Protein AF-A0A1A8P5L1-F1 (afdb_monomer_lite)

Foldseek 3Di:
DVVVVVVVVVVVVVVVVVVVCVVVVVVVVCVVVVCVVVVVDDDDDPDDDDPDDDDKDFPDWDWDWDQDPVVRDTAIWIWTQIPVRKIFTANDPVCVVVVHHGPDIDDCVPHDDDPDPD

Sequence (118 aa):
NRREMITGRTRRVMRDFGDLYEQQYAVALFNVVRFEIEGGGGGQSQLLHRKDPLAGRNIFSGNLFQYLEENRKWRNRFVSVPSGYTINLYESKSAHDRGLHSKVSIDCAGYKALTSME

InterPro domains:
  IPR026088 Niban-like [PTHR14392] (2-118)

Organism: NCBI:txid704102

pLDDT: mean 93.93, std 5.63, range [68.0, 98.38]

Radius of gyration: 22.88 Å; chains: 1; bounding box: 56×31×48 Å

Secondary structure (DSSP, 8-state):
-HHHHHHHHHHHHHHHHHHHHHHHHHHHHHHHHHHHHTT--PPPPSSPPP-SPPP---SEEEEEEEEETTTTEEEEEEEEE-TT--EEEES-HHHHHTTPPPSEEE--TT----S---

Structure (mmCIF, 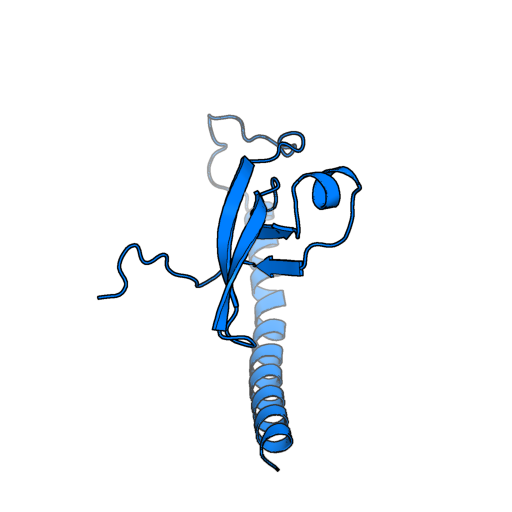N/CA/C/O backbone):
data_AF-A0A1A8P5L1-F1
#
_entry.id   AF-A0A1A8P5L1-F1
#
loop_
_atom_site.group_PDB
_atom_site.id
_atom_site.type_symbol
_atom_site.label_atom_id
_atom_site.label_alt_id
_atom_site.label_comp_id
_atom_site.label_asym_id
_atom_site.label_entity_id
_atom_site.label_seq_id
_atom_site.pdbx_PDB_ins_code
_atom_site.Cartn_x
_atom_site.Cartn_y
_atom_site.Cartn_z
_atom_site.occupancy
_atom_site.B_iso_or_equiv
_atom_site.auth_seq_id
_atom_site.auth_comp_id
_atom_site.auth_asym_id
_atom_site.auth_atom_id
_atom_site.pdbx_PDB_model_num
ATOM 1 N N . ASN A 1 1 ? 24.871 -11.584 20.579 1.00 73.81 1 ASN A N 1
ATOM 2 C CA . ASN A 1 1 ? 23.478 -12.060 20.471 1.00 73.81 1 ASN A CA 1
ATOM 3 C C . ASN A 1 1 ? 22.493 -10.896 20.219 1.00 73.81 1 ASN A C 1
ATOM 5 O O . ASN A 1 1 ? 21.695 -10.540 21.075 1.00 73.81 1 ASN A O 1
ATOM 9 N N . ARG A 1 2 ? 22.604 -10.206 19.067 1.00 92.88 2 ARG A N 1
ATOM 10 C CA . ARG A 1 2 ? 21.876 -8.939 18.791 1.00 92.88 2 ARG A CA 1
ATOM 11 C C . ARG A 1 2 ? 20.434 -9.163 18.332 1.00 92.88 2 ARG A C 1
ATOM 13 O O . ARG A 1 2 ? 19.556 -8.389 18.698 1.00 92.88 2 ARG A O 1
ATOM 20 N N . ARG A 1 3 ? 20.195 -10.213 17.539 1.00 95.50 3 ARG A N 1
ATOM 21 C CA . ARG A 1 3 ? 18.850 -10.564 17.062 1.00 95.50 3 ARG A CA 1
ATOM 22 C C . ARG A 1 3 ? 17.936 -10.935 18.225 1.00 95.50 3 ARG A C 1
ATOM 24 O O . ARG A 1 3 ? 16.845 -10.394 18.300 1.00 95.50 3 ARG A O 1
ATOM 31 N N . GLU A 1 4 ? 18.401 -11.750 19.172 1.00 95.62 4 GLU A N 1
ATOM 32 C CA . GLU A 1 4 ? 17.583 -12.120 20.335 1.00 95.62 4 GLU A CA 1
ATOM 33 C C . GLU A 1 4 ? 17.243 -10.922 21.224 1.00 95.62 4 GLU A C 1
ATOM 35 O O . GLU A 1 4 ? 16.106 -10.807 21.673 1.00 95.62 4 GLU A O 1
ATOM 40 N N . MET A 1 5 ? 18.176 -9.983 21.413 1.00 96.69 5 MET A N 1
ATOM 41 C CA . MET A 1 5 ? 17.895 -8.729 22.121 1.00 96.69 5 MET A CA 1
ATOM 42 C C . MET A 1 5 ? 16.791 -7.913 21.427 1.00 96.69 5 MET A C 1
ATOM 44 O O . MET A 1 5 ? 15.883 -7.417 22.097 1.00 96.69 5 MET A O 1
ATOM 48 N N . ILE A 1 6 ? 16.841 -7.787 20.093 1.00 97.88 6 ILE A N 1
ATOM 49 C CA . ILE A 1 6 ? 15.793 -7.111 19.310 1.00 97.88 6 ILE A CA 1
ATOM 50 C C . ILE A 1 6 ? 14.462 -7.844 19.491 1.00 97.88 6 ILE A C 1
ATOM 52 O O . ILE A 1 6 ? 13.477 -7.215 19.864 1.00 97.88 6 ILE A O 1
ATOM 56 N N . THR A 1 7 ? 14.445 -9.169 19.332 1.00 97.88 7 THR A N 1
ATOM 57 C CA . THR A 1 7 ? 13.244 -9.994 19.518 1.00 97.88 7 THR A CA 1
ATOM 58 C C . THR A 1 7 ? 12.646 -9.830 20.915 1.00 97.88 7 THR A C 1
ATOM 60 O O . THR A 1 7 ? 11.432 -9.688 21.052 1.00 97.88 7 THR A O 1
ATOM 63 N N . GLY A 1 8 ? 13.477 -9.812 21.960 1.00 98.06 8 GLY A N 1
ATOM 64 C CA . GLY A 1 8 ? 13.034 -9.607 23.338 1.00 98.06 8 GLY A CA 1
ATOM 65 C C . GLY A 1 8 ? 12.375 -8.243 23.544 1.00 98.06 8 GLY A C 1
ATOM 66 O O . GLY A 1 8 ? 11.292 -8.163 24.128 1.00 98.06 8 GLY A O 1
ATOM 67 N N . ARG A 1 9 ? 12.980 -7.175 23.007 1.00 97.69 9 ARG A N 1
ATOM 68 C CA . ARG A 1 9 ? 12.413 -5.822 23.073 1.00 97.69 9 ARG A CA 1
ATOM 69 C C . ARG A 1 9 ? 11.115 -5.706 22.274 1.00 97.69 9 ARG A C 1
ATOM 71 O O . ARG A 1 9 ? 10.142 -5.183 22.808 1.00 97.69 9 ARG A O 1
ATOM 78 N N . THR A 1 10 ? 11.079 -6.220 21.044 1.00 98.19 10 THR A N 1
ATOM 79 C CA . THR A 1 10 ? 9.870 -6.232 20.208 1.00 98.19 10 THR A CA 1
ATOM 80 C C . THR A 1 10 ? 8.735 -6.964 20.909 1.00 98.19 10 THR A C 1
ATOM 82 O O . THR A 1 10 ? 7.630 -6.439 20.967 1.00 98.19 10 THR A O 1
ATOM 85 N N . ARG A 1 11 ? 9.002 -8.129 21.516 1.00 98.12 11 ARG A N 1
ATOM 86 C CA . ARG A 1 11 ? 7.980 -8.885 22.251 1.00 98.12 11 ARG A CA 1
ATOM 87 C C . ARG A 1 11 ? 7.386 -8.079 23.404 1.00 98.12 11 ARG A C 1
ATOM 89 O O . ARG A 1 11 ? 6.173 -8.094 23.572 1.00 98.12 11 ARG A O 1
ATOM 96 N N . ARG A 1 12 ? 8.219 -7.374 24.177 1.00 98.12 12 ARG A N 1
ATOM 97 C CA . ARG A 1 12 ? 7.734 -6.520 25.272 1.00 98.12 12 ARG A CA 1
ATOM 98 C C . ARG A 1 12 ? 6.824 -5.409 24.741 1.00 98.12 12 ARG A C 1
ATOM 100 O O . ARG A 1 12 ? 5.700 -5.301 25.201 1.00 98.12 12 ARG A O 1
ATOM 107 N N . VAL A 1 13 ? 7.282 -4.657 23.738 1.00 98.38 13 VAL A N 1
ATOM 108 C CA . VAL A 1 13 ? 6.503 -3.550 23.152 1.00 98.38 13 VAL A CA 1
ATOM 109 C C . VAL A 1 13 ? 5.182 -4.042 22.557 1.00 98.38 13 VAL A C 1
ATOM 111 O O . VAL A 1 13 ? 4.147 -3.431 22.788 1.00 98.38 13 VAL A O 1
ATOM 114 N N . MET A 1 14 ? 5.202 -5.157 21.824 1.00 98.38 14 MET A N 1
ATOM 115 C CA . MET A 1 14 ? 3.992 -5.717 21.217 1.00 98.38 14 MET A CA 1
ATOM 116 C C . MET A 1 14 ? 2.994 -6.226 22.257 1.00 98.38 14 MET A C 1
ATOM 118 O O . MET A 1 14 ? 1.796 -6.106 22.031 1.00 98.38 14 MET A O 1
ATOM 122 N N . ARG A 1 15 ? 3.463 -6.766 23.389 1.00 98.25 15 ARG A N 1
ATOM 123 C CA . ARG A 1 15 ? 2.585 -7.153 24.500 1.00 98.25 15 ARG A CA 1
ATOM 124 C C . ARG A 1 15 ? 1.928 -5.925 25.124 1.00 98.25 15 ARG A C 1
ATOM 126 O O . ARG A 1 15 ? 0.713 -5.886 25.215 1.00 98.25 15 ARG A O 1
ATOM 133 N N . ASP A 1 16 ? 2.723 -4.915 25.474 1.00 97.81 16 ASP A N 1
ATOM 134 C CA . ASP A 1 16 ? 2.203 -3.703 26.114 1.00 97.81 16 ASP A CA 1
ATOM 135 C C . ASP A 1 16 ? 1.209 -2.966 25.179 1.00 97.81 16 ASP A C 1
ATOM 137 O O . ASP A 1 16 ? 0.195 -2.437 25.629 1.00 97.81 16 ASP A O 1
ATOM 141 N N . PHE A 1 17 ? 1.450 -2.984 23.860 1.00 98.31 17 PHE A N 1
ATOM 142 C CA . PHE A 1 17 ? 0.484 -2.513 22.859 1.00 98.31 17 PHE A CA 1
ATOM 143 C C . PHE A 1 17 ? -0.774 -3.392 22.785 1.00 98.31 17 PHE A C 1
ATOM 145 O O . PHE A 1 17 ? -1.876 -2.861 22.678 1.00 98.31 17 PHE A O 1
ATOM 152 N N . GLY A 1 18 ? -0.620 -4.717 22.832 1.00 98.12 18 GLY A N 1
ATOM 153 C CA . GLY A 1 18 ? -1.728 -5.672 22.790 1.00 98.12 18 GLY A CA 1
ATOM 154 C C . GLY A 1 18 ? -2.707 -5.486 23.947 1.00 98.12 18 GLY A C 1
ATOM 155 O O . GLY A 1 18 ? -3.909 -5.406 23.705 1.00 98.12 18 GLY A O 1
ATOM 156 N N . ASP A 1 19 ? -2.192 -5.312 25.166 1.00 97.75 19 ASP A N 1
ATOM 157 C CA . ASP A 1 19 ? -3.009 -5.082 26.364 1.00 97.75 19 ASP A CA 1
ATOM 158 C C . ASP A 1 19 ? -3.863 -3.804 26.218 1.00 97.75 19 ASP A C 1
ATOM 160 O O . ASP A 1 19 ? -5.047 -3.783 26.560 1.00 97.75 19 ASP A O 1
ATOM 164 N N . LEU A 1 20 ? -3.286 -2.734 25.654 1.00 97.31 20 LEU A N 1
ATOM 165 C CA . LEU A 1 20 ? -4.011 -1.494 25.358 1.00 97.31 20 LEU A CA 1
ATOM 166 C C . LEU A 1 20 ? -5.039 -1.678 24.236 1.00 97.31 20 LEU A C 1
ATOM 168 O O . LEU A 1 20 ? -6.152 -1.160 24.327 1.00 97.31 20 LEU A O 1
ATOM 172 N N . TYR A 1 21 ? -4.676 -2.401 23.176 1.00 98.00 21 TYR A N 1
ATOM 173 C CA . TYR A 1 21 ? -5.562 -2.669 22.046 1.00 98.00 21 TYR A CA 1
ATOM 174 C C . TYR A 1 21 ? -6.812 -3.442 22.483 1.00 98.00 21 TYR A C 1
ATOM 176 O O . TYR A 1 21 ? -7.921 -3.073 22.098 1.00 98.00 21 TYR A O 1
ATOM 184 N N . GLU A 1 22 ? -6.655 -4.463 23.329 1.00 97.44 22 GLU A N 1
ATOM 185 C CA . GLU A 1 22 ? -7.766 -5.262 23.855 1.00 97.44 22 GLU A CA 1
ATOM 186 C C . GLU A 1 22 ? -8.736 -4.412 24.687 1.00 97.44 22 GLU A C 1
ATOM 188 O O . GLU A 1 22 ? -9.949 -4.462 24.477 1.00 97.44 22 GLU A O 1
ATOM 193 N N . GLN A 1 23 ? -8.209 -3.552 25.564 1.00 96.44 23 GLN A N 1
ATOM 194 C CA . GLN A 1 23 ? -9.029 -2.623 26.346 1.00 96.44 23 GLN A CA 1
ATOM 195 C C . GLN A 1 23 ? -9.795 -1.638 25.452 1.00 96.44 23 GLN A C 1
ATOM 197 O O . GLN A 1 23 ? -10.974 -1.366 25.683 1.00 96.44 23 GLN A O 1
ATOM 202 N N . GLN A 1 24 ? -9.141 -1.106 24.415 1.00 97.94 24 GLN A N 1
ATOM 203 C CA . GLN A 1 24 ? -9.762 -0.150 23.496 1.00 97.94 24 GLN A CA 1
ATOM 204 C C . GLN A 1 24 ? -10.785 -0.793 22.560 1.00 97.94 24 GLN A C 1
ATOM 206 O O . GLN A 1 24 ? -11.722 -0.117 22.136 1.00 97.94 24 GLN A O 1
ATOM 211 N N . TYR A 1 25 ? -10.655 -2.087 22.264 1.00 97.69 25 TYR A N 1
ATOM 212 C CA . TYR A 1 25 ? -11.565 -2.786 21.363 1.00 97.69 25 TYR A CA 1
ATOM 213 C C . TYR A 1 25 ? -13.021 -2.708 21.840 1.00 97.69 25 TYR A C 1
ATOM 215 O O . TYR A 1 25 ? -13.904 -2.312 21.078 1.00 97.69 25 TYR A O 1
ATOM 223 N N . ALA A 1 26 ? -13.269 -3.010 23.119 1.00 95.38 26 ALA A N 1
ATOM 224 C CA . ALA A 1 26 ? -14.612 -2.960 23.694 1.00 95.38 26 ALA A CA 1
ATOM 225 C C . ALA A 1 26 ? -15.199 -1.538 23.683 1.00 95.38 26 ALA A C 1
ATOM 227 O O . ALA A 1 26 ? -16.381 -1.358 23.393 1.00 95.38 26 ALA A O 1
ATOM 228 N N . VAL A 1 27 ? -14.368 -0.524 23.946 1.00 97.50 27 VAL A N 1
ATOM 229 C CA . VAL A 1 27 ? -14.779 0.889 23.925 1.00 97.50 27 VAL A CA 1
ATOM 230 C C . VAL A 1 27 ? -15.158 1.325 22.510 1.00 97.50 27 VAL A C 1
ATOM 232 O O . VAL A 1 27 ? -16.213 1.927 22.312 1.00 97.50 27 VAL A O 1
ATOM 235 N N . ALA A 1 28 ? -14.330 0.997 21.515 1.00 97.06 28 ALA A N 1
ATOM 236 C CA . ALA A 1 28 ? -14.607 1.303 20.116 1.00 97.06 28 ALA A CA 1
ATOM 237 C C . ALA A 1 28 ? -15.897 0.619 19.642 1.00 97.06 28 ALA A C 1
ATOM 239 O O . ALA A 1 28 ? -16.749 1.272 19.042 1.00 97.06 28 ALA A O 1
ATOM 240 N N . LEU A 1 29 ? -16.073 -0.664 19.971 1.00 96.38 29 LEU A N 1
ATOM 241 C CA . LEU A 1 29 ? -17.269 -1.425 19.619 1.00 96.38 29 LEU A CA 1
ATOM 242 C C . LEU A 1 29 ? -18.530 -0.840 20.263 1.00 96.38 29 LEU A C 1
ATOM 244 O O . LEU A 1 29 ? -19.522 -0.621 19.571 1.00 96.38 29 LEU A O 1
ATOM 248 N N . PHE A 1 30 ? -18.488 -0.553 21.567 1.00 96.44 30 PHE A N 1
ATOM 249 C CA . PHE A 1 30 ? -19.611 0.066 22.267 1.00 96.44 30 PHE A CA 1
ATOM 250 C C . PHE A 1 30 ? -19.995 1.400 21.627 1.00 96.44 30 PHE A C 1
ATOM 252 O O . PHE A 1 30 ? -21.174 1.640 21.388 1.00 96.44 30 PHE A O 1
ATOM 259 N N . ASN A 1 31 ? -19.014 2.247 21.305 1.00 94.38 31 ASN A N 1
ATOM 260 C CA . ASN A 1 31 ? -19.277 3.545 20.693 1.00 94.38 31 ASN A CA 1
ATOM 261 C C . ASN A 1 31 ? -19.911 3.416 19.304 1.00 94.38 31 ASN A C 1
ATOM 263 O O . ASN A 1 31 ? -20.837 4.164 19.008 1.00 94.38 31 ASN A O 1
ATOM 267 N N . VAL A 1 32 ? -19.464 2.462 18.479 1.00 94.19 32 VAL A N 1
ATOM 268 C CA . VAL A 1 32 ? -20.086 2.183 17.172 1.00 94.19 32 VAL A CA 1
ATOM 269 C C . VAL A 1 32 ? -21.549 1.772 17.352 1.00 94.19 32 VAL A C 1
ATOM 271 O O . VAL A 1 32 ? -22.434 2.396 16.772 1.00 94.19 32 VAL A O 1
ATOM 274 N N . VAL A 1 33 ? -21.821 0.791 18.218 1.00 94.81 33 VAL A N 1
ATOM 275 C CA . VAL A 1 33 ? -23.182 0.279 18.454 1.00 94.81 33 VAL A CA 1
ATOM 276 C C . VAL A 1 33 ? -24.092 1.352 19.049 1.00 94.81 33 VAL A C 1
ATOM 278 O O . VAL A 1 33 ? -25.215 1.546 18.591 1.00 94.81 33 VAL A O 1
ATOM 281 N N . ARG A 1 34 ? -23.610 2.082 20.058 1.00 94.00 34 ARG A N 1
ATOM 282 C CA . ARG A 1 34 ? -24.350 3.181 20.679 1.00 94.00 34 ARG A CA 1
ATOM 283 C C . ARG A 1 34 ? -24.729 4.235 19.641 1.00 94.00 34 ARG A C 1
ATOM 285 O O . ARG A 1 34 ? -25.874 4.671 19.620 1.00 94.00 34 ARG A O 1
ATOM 292 N N . PHE A 1 35 ? -23.786 4.631 18.789 1.00 91.25 35 PHE A N 1
ATOM 293 C CA . PHE A 1 35 ? -24.002 5.660 17.776 1.00 91.25 35 PHE A CA 1
ATOM 294 C C . PHE A 1 35 ? -25.035 5.239 16.723 1.00 91.25 35 PHE A C 1
ATOM 296 O O . PHE A 1 35 ? -25.851 6.059 16.304 1.00 91.25 35 PHE A O 1
ATOM 303 N N . GLU A 1 36 ? -25.040 3.961 16.338 1.00 90.56 36 GLU A N 1
ATOM 304 C CA . GLU A 1 36 ? -26.063 3.387 15.460 1.00 90.56 36 GLU A CA 1
ATOM 305 C C . GLU A 1 36 ? -27.447 3.347 16.132 1.00 90.56 36 GLU A C 1
ATOM 307 O O . GLU A 1 36 ? -28.432 3.747 15.512 1.00 90.56 36 GLU A O 1
ATOM 312 N N . ILE A 1 37 ? -27.533 2.924 17.401 1.00 91.81 37 ILE A N 1
ATOM 313 C CA . ILE A 1 37 ? -28.801 2.802 18.148 1.00 91.81 37 ILE A CA 1
ATOM 314 C C . ILE A 1 37 ? -29.418 4.168 18.464 1.00 91.81 37 ILE A C 1
ATOM 316 O O . ILE A 1 37 ? -30.624 4.352 18.319 1.00 91.81 37 ILE A O 1
ATOM 320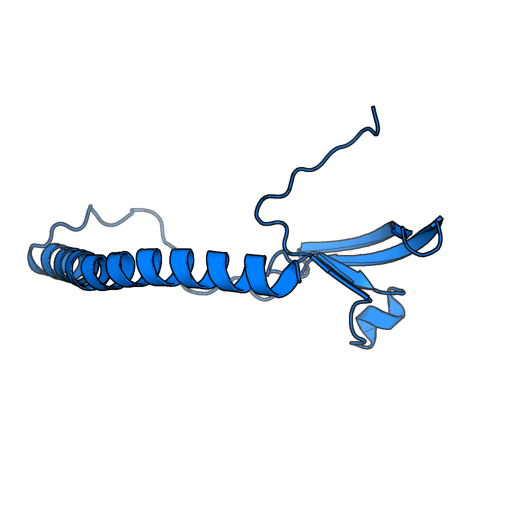 N N . GLU A 1 38 ? -28.605 5.129 18.903 1.00 94.00 38 GLU A N 1
ATOM 321 C CA . GLU A 1 38 ? -29.063 6.478 19.259 1.00 94.00 38 GLU A CA 1
ATOM 322 C C . GLU A 1 38 ? -29.359 7.342 18.018 1.00 94.00 38 GLU A C 1
ATOM 324 O O . GLU A 1 38 ? -29.826 8.472 18.157 1.00 94.00 38 GLU A O 1
ATOM 329 N N . GLY A 1 39 ? -29.102 6.835 16.804 1.00 83.88 39 GLY A N 1
ATOM 330 C CA . GLY A 1 39 ? -29.309 7.578 15.561 1.00 83.88 39 GLY A CA 1
ATOM 331 C C . GLY A 1 39 ? -28.347 8.759 15.401 1.00 83.88 39 GLY A C 1
ATOM 332 O O . GLY A 1 39 ? -28.668 9.724 14.714 1.00 83.88 39 GLY A O 1
ATOM 333 N N . GLY A 1 40 ? -27.169 8.691 16.032 1.00 78.50 40 GLY A N 1
ATOM 334 C CA . GLY A 1 40 ? -26.154 9.749 16.004 1.00 78.50 40 GLY A CA 1
ATOM 335 C C . GLY A 1 40 ? -25.475 9.926 14.643 1.00 78.50 40 GLY A C 1
ATOM 336 O O . GLY A 1 40 ? -24.757 10.907 14.445 1.00 78.50 40 GLY A O 1
ATOM 337 N N . GLY A 1 41 ? -25.709 8.996 13.708 1.00 73.19 41 GLY A N 1
ATOM 338 C CA . GLY A 1 41 ? -25.241 9.050 12.327 1.00 73.19 41 GLY A CA 1
ATOM 339 C C . GLY A 1 41 ? -25.449 10.422 11.702 1.00 73.19 41 GLY A C 1
ATOM 340 O O . GLY A 1 41 ? -26.567 10.930 11.655 1.00 73.19 41 GLY A O 1
ATOM 341 N N . GLY A 1 42 ? -24.368 11.023 11.196 1.00 77.75 42 GLY A N 1
ATOM 342 C CA . GLY A 1 42 ? -24.479 12.223 10.371 1.00 77.75 42 GLY A CA 1
ATOM 343 C C . GLY A 1 42 ? -25.455 12.004 9.208 1.00 77.75 42 GLY A C 1
ATOM 344 O O . GLY A 1 42 ? -25.722 10.871 8.804 1.00 77.75 42 GLY A O 1
ATOM 345 N N . GLY A 1 43 ? -25.993 13.095 8.659 1.00 82.50 43 GLY A N 1
ATOM 346 C CA . GLY A 1 43 ? -26.942 13.018 7.550 1.00 82.50 43 GLY A CA 1
ATOM 347 C C . GLY A 1 43 ? -26.399 12.208 6.369 1.00 82.50 43 GLY A C 1
ATOM 348 O O . GLY A 1 43 ? -25.201 12.230 6.075 1.00 82.50 43 GLY A O 1
ATOM 349 N N . GLN A 1 44 ? -27.292 11.500 5.675 1.00 86.69 44 GLN A N 1
ATOM 350 C CA . GLN A 1 44 ? -26.927 10.746 4.482 1.00 86.69 44 GLN A CA 1
ATOM 351 C C . GLN A 1 44 ? -26.282 11.676 3.443 1.00 86.69 44 GLN A C 1
ATOM 353 O O . GLN A 1 44 ? -26.817 12.740 3.121 1.00 86.69 44 GLN A O 1
ATOM 358 N N . SER A 1 45 ? -25.132 11.259 2.905 1.00 90.12 45 SER A N 1
ATOM 359 C CA . SER A 1 45 ? -24.476 11.965 1.803 1.00 90.12 45 SER A CA 1
ATOM 360 C C . SER A 1 45 ? -25.425 12.086 0.609 1.00 90.12 45 SER A C 1
ATOM 362 O O . SER A 1 45 ? -26.075 11.116 0.219 1.00 90.12 45 SER A O 1
ATOM 364 N N . GLN A 1 46 ? -25.468 13.272 0.002 1.00 95.44 46 GLN A N 1
ATOM 365 C CA . GLN A 1 46 ? -26.231 13.516 -1.226 1.00 95.44 46 GLN A CA 1
ATOM 366 C C . GLN A 1 46 ? -25.591 12.831 -2.446 1.00 95.44 46 GLN A C 1
ATOM 368 O O . GLN A 1 46 ? -26.262 12.578 -3.443 1.00 95.44 46 GLN A O 1
ATOM 373 N N . LEU A 1 47 ? -24.289 12.525 -2.375 1.00 96.12 47 LEU A N 1
ATOM 374 C CA . LEU A 1 47 ? -23.559 11.831 -3.433 1.00 96.12 47 LEU A CA 1
ATOM 375 C C . LEU A 1 47 ? -23.525 10.326 -3.173 1.00 96.12 47 LEU A C 1
ATOM 377 O O . LEU A 1 47 ? -23.285 9.868 -2.054 1.00 96.12 47 LEU A O 1
ATOM 381 N N . LEU A 1 48 ? -23.713 9.549 -4.239 1.00 95.19 48 LEU A N 1
ATOM 382 C CA . LEU A 1 48 ? -23.650 8.094 -4.174 1.00 95.19 48 LEU A CA 1
ATOM 383 C C . LEU A 1 48 ? -22.215 7.621 -3.916 1.00 95.19 48 LEU A C 1
ATOM 385 O O . LEU A 1 48 ? -21.286 7.967 -4.646 1.00 95.19 48 LEU A O 1
ATOM 389 N N . HIS A 1 49 ? -22.055 6.755 -2.918 1.00 92.69 49 HIS A N 1
ATOM 390 C CA . HIS A 1 49 ? -20.819 6.015 -2.699 1.00 92.69 49 HIS A CA 1
ATOM 391 C C . HIS A 1 49 ? -20.826 4.737 -3.534 1.00 92.69 49 HIS A C 1
ATOM 393 O O . HIS A 1 49 ? -21.805 3.985 -3.549 1.00 92.69 49 HIS A O 1
ATOM 399 N N . ARG A 1 50 ? -19.716 4.468 -4.223 1.00 92.69 50 ARG A N 1
ATOM 400 C CA . ARG A 1 50 ? -19.540 3.207 -4.942 1.00 92.69 50 ARG A CA 1
ATOM 401 C C . ARG A 1 50 ? -19.371 2.070 -3.929 1.00 92.69 50 ARG A C 1
ATOM 403 O O . ARG A 1 50 ? -18.503 2.154 -3.067 1.00 92.69 50 ARG A O 1
ATOM 410 N N . LYS A 1 51 ? -20.190 1.023 -4.059 1.00 93.62 51 LYS A N 1
ATOM 411 C CA . LYS A 1 51 ? -20.150 -0.163 -3.189 1.00 93.62 51 LYS A CA 1
ATOM 412 C C . LYS A 1 51 ? -19.146 -1.212 -3.668 1.00 93.62 51 LYS A C 1
ATOM 414 O O . LYS A 1 51 ? -18.448 -1.795 -2.849 1.00 93.62 51 LYS A O 1
ATOM 419 N N . ASP A 1 52 ? -19.029 -1.383 -4.983 1.00 92.50 52 ASP A N 1
ATOM 420 C CA . ASP A 1 52 ? -18.130 -2.370 -5.583 1.00 92.50 52 ASP A CA 1
ATOM 421 C C . ASP A 1 52 ? -16.810 -1.738 -6.044 1.00 92.50 52 ASP A C 1
ATOM 423 O O . ASP A 1 52 ? -16.824 -0.678 -6.677 1.00 92.50 52 ASP A O 1
ATOM 427 N N . PRO A 1 53 ? -15.649 -2.363 -5.798 1.00 87.56 53 PRO A N 1
ATOM 428 C CA . PRO A 1 53 ? -14.390 -1.903 -6.370 1.00 87.56 53 PRO A CA 1
ATOM 429 C C . PRO A 1 53 ? -14.436 -1.842 -7.904 1.00 87.56 53 PRO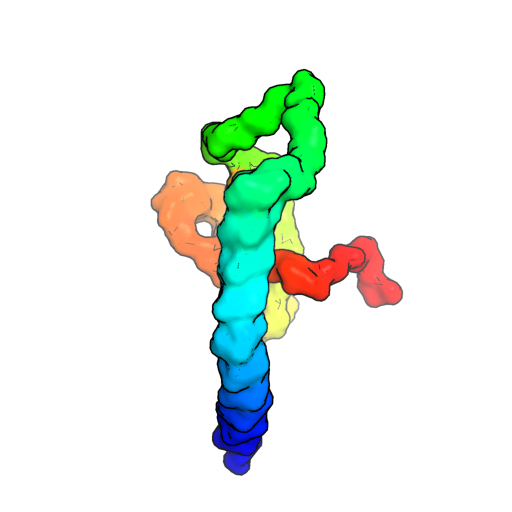 A C 1
ATOM 431 O O . PRO A 1 53 ? -15.139 -2.605 -8.565 1.00 87.56 53 PRO A O 1
ATOM 434 N N . LEU A 1 54 ? -13.644 -0.945 -8.497 1.00 86.94 54 LEU A N 1
ATOM 435 C CA . LEU A 1 54 ? -13.476 -0.914 -9.951 1.00 86.94 54 LEU A CA 1
ATOM 436 C C . LEU A 1 54 ? -12.802 -2.202 -10.435 1.00 86.94 54 LEU A C 1
ATOM 438 O O . LEU A 1 54 ? -11.826 -2.658 -9.839 1.00 86.94 54 LEU A O 1
ATOM 442 N N . ALA A 1 55 ? -13.296 -2.752 -11.546 1.00 83.56 55 ALA A N 1
ATOM 443 C CA . ALA A 1 55 ? -12.727 -3.951 -12.148 1.00 83.56 55 ALA A CA 1
ATOM 444 C C . ALA A 1 55 ? -11.232 -3.765 -12.463 1.00 83.56 55 ALA A C 1
ATOM 446 O O . ALA A 1 55 ? -10.819 -2.733 -13.004 1.00 83.56 55 ALA A O 1
ATOM 447 N N . GLY A 1 56 ? -10.452 -4.792 -12.108 1.00 68.00 56 GLY A N 1
ATOM 448 C CA . GLY A 1 56 ? -8.993 -4.810 -12.075 1.00 68.00 56 GLY A CA 1
ATOM 449 C C . GLY A 1 56 ? -8.346 -4.332 -13.366 1.00 68.00 56 GLY A C 1
ATOM 450 O O . GLY A 1 56 ? -8.244 -5.066 -14.348 1.00 68.00 56 GLY A O 1
ATOM 451 N N . ARG A 1 57 ? -7.862 -3.092 -13.334 1.00 77.19 57 ARG A N 1
ATOM 452 C CA . ARG A 1 57 ? -6.971 -2.545 -14.350 1.00 77.19 57 ARG A CA 1
ATOM 453 C C . ARG A 1 57 ? -5.573 -2.430 -13.773 1.00 77.19 57 ARG A C 1
ATOM 455 O O . ARG A 1 57 ? -5.387 -2.095 -12.604 1.00 77.19 57 ARG A O 1
ATOM 462 N N . ASN A 1 58 ? -4.595 -2.699 -14.626 1.00 83.12 58 ASN A N 1
ATOM 463 C CA . ASN A 1 58 ? -3.234 -2.269 -14.377 1.00 83.12 58 ASN A CA 1
ATOM 464 C C . ASN A 1 58 ? -3.226 -0.733 -14.394 1.00 83.12 58 ASN A C 1
ATOM 466 O O . ASN A 1 58 ? -3.667 -0.137 -15.378 1.00 83.12 58 ASN A O 1
ATOM 470 N N . ILE A 1 59 ? -2.798 -0.111 -13.297 1.00 93.62 59 ILE A N 1
ATOM 471 C CA . ILE A 1 59 ? -2.704 1.346 -13.171 1.00 93.62 59 ILE A CA 1
ATOM 472 C C . ILE A 1 59 ? -1.604 1.847 -14.105 1.00 93.62 59 ILE A C 1
ATOM 474 O O . ILE A 1 59 ? -1.785 2.835 -14.814 1.00 93.62 59 ILE A O 1
ATOM 478 N N . PHE A 1 60 ? -0.467 1.150 -14.114 1.00 94.94 60 PHE A N 1
ATOM 479 C CA . PHE A 1 60 ? 0.687 1.518 -14.914 1.00 94.94 60 PHE A CA 1
ATOM 480 C C . PHE A 1 60 ? 1.607 0.325 -15.156 1.00 94.94 60 PHE A C 1
ATOM 482 O O . PHE A 1 60 ? 1.883 -0.468 -14.255 1.00 94.94 60 PHE A O 1
ATOM 489 N N . SER A 1 61 ? 2.183 0.259 -16.354 1.00 96.38 61 SER A N 1
ATOM 490 C CA . SER A 1 61 ? 3.281 -0.658 -16.627 1.00 96.38 61 SER A CA 1
ATOM 491 C C . SER A 1 61 ? 4.282 -0.076 -17.610 1.00 96.38 61 SER A C 1
ATOM 493 O O . SER A 1 61 ? 3.890 0.606 -18.556 1.00 96.38 61 SER A O 1
ATOM 495 N N . GLY A 1 62 ? 5.559 -0.390 -17.425 1.00 97.38 62 GLY A N 1
ATOM 496 C CA . GLY A 1 62 ? 6.628 0.125 -18.273 1.00 97.38 62 GLY A CA 1
ATOM 497 C C . GLY A 1 62 ? 7.996 -0.415 -17.881 1.00 97.38 62 GLY A C 1
ATOM 498 O O . GLY A 1 62 ? 8.146 -1.075 -16.860 1.00 97.38 62 GLY A O 1
ATOM 499 N N . ASN A 1 63 ? 9.006 -0.145 -18.702 1.00 97.81 63 ASN A N 1
ATOM 500 C CA . ASN A 1 63 ? 10.379 -0.540 -18.400 1.00 97.81 63 ASN A CA 1
ATOM 501 C C . ASN A 1 63 ? 11.084 0.567 -17.613 1.00 97.81 63 ASN A C 1
ATOM 503 O O . ASN A 1 63 ? 11.072 1.718 -18.045 1.00 97.81 63 ASN A O 1
ATOM 507 N N . LEU A 1 64 ? 11.724 0.211 -16.499 1.00 96.69 64 LEU A N 1
ATOM 508 C CA . LEU A 1 64 ? 12.570 1.100 -15.702 1.00 96.69 64 LEU A CA 1
ATOM 509 C C . LEU A 1 64 ? 13.915 0.430 -15.407 1.00 96.69 64 LEU A C 1
ATOM 511 O O . LEU A 1 64 ? 14.028 -0.797 -15.372 1.00 96.69 64 LEU A O 1
ATOM 515 N N . PHE A 1 65 ? 14.944 1.241 -15.170 1.00 96.69 65 PHE A N 1
ATOM 516 C CA . PHE A 1 65 ? 16.231 0.742 -14.698 1.00 96.69 65 PHE A CA 1
ATOM 517 C C . PHE A 1 65 ? 16.243 0.675 -13.171 1.00 96.69 65 PHE A C 1
ATOM 519 O O . PHE A 1 65 ? 16.062 1.680 -12.491 1.00 96.69 65 PHE A O 1
ATOM 526 N N . GLN A 1 66 ? 16.484 -0.520 -12.639 1.00 95.75 66 GLN A N 1
ATOM 527 C CA . GLN A 1 66 ? 16.682 -0.768 -11.217 1.00 95.75 66 GLN A CA 1
ATOM 528 C C . GLN A 1 66 ? 18.178 -0.909 -10.934 1.00 95.75 66 GLN A C 1
ATOM 530 O O . GLN A 1 66 ? 18.848 -1.742 -11.554 1.00 95.75 66 GLN A O 1
ATOM 535 N N . TYR A 1 67 ? 18.693 -0.139 -9.979 1.00 95.56 67 TYR A N 1
ATOM 536 C CA . TYR A 1 67 ? 20.022 -0.375 -9.426 1.00 95.56 67 TYR A CA 1
ATOM 537 C C . TYR A 1 67 ? 19.973 -1.544 -8.438 1.00 95.56 67 TYR A C 1
ATOM 539 O O . TYR A 1 67 ? 19.148 -1.557 -7.526 1.00 95.56 67 TYR A O 1
ATOM 547 N N . LEU A 1 68 ? 20.830 -2.545 -8.635 1.00 94.06 68 LEU A N 1
ATOM 548 C CA . LEU A 1 68 ? 20.944 -3.698 -7.747 1.00 94.06 68 LEU A CA 1
ATOM 549 C C . LEU A 1 68 ? 22.164 -3.529 -6.845 1.00 94.06 68 LEU A C 1
ATOM 551 O O . LEU A 1 68 ? 23.298 -3.628 -7.316 1.00 94.06 68 LEU A O 1
ATOM 555 N N . GLU A 1 69 ? 21.935 -3.319 -5.551 1.00 92.19 69 GLU A N 1
ATOM 556 C CA . GLU A 1 69 ? 23.017 -3.109 -4.581 1.00 92.19 69 GLU A CA 1
ATOM 557 C C . GLU A 1 69 ? 23.958 -4.317 -4.476 1.00 92.19 69 GLU A C 1
ATOM 559 O O . GLU A 1 69 ? 25.173 -4.145 -4.407 1.00 92.19 69 GLU A O 1
ATOM 564 N N . GLU A 1 70 ? 23.414 -5.535 -4.559 1.00 91.81 70 GLU A N 1
ATOM 565 C CA . GLU A 1 70 ? 24.153 -6.799 -4.410 1.00 91.81 70 GLU A CA 1
ATOM 566 C C . GLU A 1 70 ? 25.320 -6.942 -5.394 1.00 91.81 70 GLU A C 1
ATOM 568 O O . GLU A 1 70 ? 26.387 -7.439 -5.041 1.00 91.81 70 GLU A O 1
ATOM 573 N N . ASN A 1 71 ? 25.121 -6.520 -6.645 1.00 94.19 71 ASN A N 1
ATOM 574 C CA . ASN A 1 71 ? 26.111 -6.671 -7.713 1.00 94.19 71 ASN A CA 1
ATOM 575 C C . ASN A 1 71 ? 26.539 -5.342 -8.349 1.00 94.19 71 ASN A C 1
ATOM 577 O O . ASN A 1 71 ? 27.309 -5.364 -9.310 1.00 94.19 71 ASN A O 1
ATOM 581 N N . ARG A 1 72 ? 26.062 -4.209 -7.813 1.00 95.88 72 ARG A N 1
ATOM 582 C CA . ARG A 1 72 ? 26.361 -2.838 -8.256 1.00 95.88 72 ARG A CA 1
ATOM 583 C C . ARG A 1 72 ? 26.094 -2.597 -9.745 1.00 95.88 72 ARG A C 1
ATOM 585 O O . ARG A 1 72 ? 26.877 -1.936 -10.426 1.00 95.88 72 ARG A O 1
ATOM 592 N N . LYS A 1 73 ? 25.005 -3.157 -10.283 1.00 96.12 73 LYS A N 1
ATOM 593 C CA . LYS A 1 73 ? 24.626 -3.004 -11.700 1.00 96.12 73 LYS A CA 1
ATOM 594 C C . LYS A 1 73 ? 23.218 -2.450 -11.855 1.00 96.12 73 LYS A C 1
ATOM 596 O O . LYS A 1 73 ? 22.302 -2.837 -11.135 1.00 96.12 73 LYS A O 1
ATOM 601 N N . TRP A 1 74 ? 23.037 -1.626 -12.882 1.00 97.25 74 TRP A N 1
ATOM 602 C CA . TRP A 1 74 ? 21.719 -1.243 -13.379 1.00 97.25 74 TRP A CA 1
ATOM 603 C C . TRP A 1 74 ? 21.152 -2.354 -14.263 1.00 97.25 74 TRP A C 1
ATOM 605 O O . TRP A 1 74 ? 21.829 -2.867 -15.158 1.00 97.25 74 TRP A O 1
ATOM 615 N N . ARG A 1 75 ? 19.905 -2.752 -14.014 1.00 95.94 75 ARG A N 1
ATOM 616 C CA . ARG A 1 75 ? 19.183 -3.751 -14.810 1.00 95.94 75 ARG A CA 1
ATOM 617 C C . ARG A 1 75 ? 17.864 -3.173 -15.286 1.00 95.94 75 ARG A C 1
ATOM 619 O O . ARG A 1 75 ? 17.149 -2.551 -14.510 1.00 95.94 75 ARG A O 1
ATOM 626 N N . ASN A 1 76 ? 17.528 -3.425 -16.546 1.00 97.25 76 ASN A N 1
ATOM 627 C CA . ASN A 1 76 ? 16.187 -3.155 -17.047 1.00 97.25 76 ASN A CA 1
ATOM 628 C C . ASN A 1 76 ? 15.196 -4.127 -16.376 1.00 97.25 76 ASN A C 1
ATOM 630 O O . ASN A 1 76 ? 15.462 -5.333 -16.284 1.00 97.25 76 ASN A O 1
ATOM 634 N N . ARG A 1 77 ? 14.094 -3.587 -15.860 1.00 97.50 77 ARG A N 1
ATOM 635 C CA . ARG A 1 77 ? 12.993 -4.311 -15.233 1.00 97.50 77 ARG A CA 1
ATOM 636 C C . ARG A 1 77 ? 11.683 -3.832 -15.823 1.00 97.50 77 ARG A C 1
ATOM 638 O O . ARG A 1 77 ? 11.456 -2.633 -15.962 1.00 97.50 77 ARG A O 1
ATOM 645 N N . PHE A 1 78 ? 10.801 -4.782 -16.097 1.00 98.06 78 PHE A N 1
ATOM 646 C CA . PHE A 1 78 ? 9.422 -4.453 -16.410 1.00 98.06 78 PHE A CA 1
ATOM 647 C C . PHE A 1 78 ? 8.663 -4.226 -15.106 1.00 98.06 78 PHE A C 1
ATOM 649 O O . PHE A 1 78 ? 8.562 -5.128 -14.278 1.00 98.06 78 PHE A O 1
ATOM 656 N N . VAL A 1 79 ? 8.159 -3.018 -14.915 1.00 97.44 79 VAL A N 1
ATOM 657 C CA . VAL A 1 79 ? 7.397 -2.597 -13.745 1.00 97.44 79 VAL A CA 1
ATOM 658 C C . VAL A 1 79 ? 5.910 -2.710 -14.050 1.00 97.44 79 VAL A C 1
ATOM 660 O O . VAL A 1 79 ? 5.472 -2.328 -15.133 1.00 97.44 79 VAL A O 1
ATOM 663 N N . SER A 1 80 ? 5.142 -3.233 -13.097 1.00 96.50 80 SER A N 1
ATOM 664 C CA . SER A 1 80 ? 3.686 -3.370 -13.180 1.00 96.50 80 SER A CA 1
ATOM 665 C C . SER A 1 80 ? 3.051 -2.959 -11.854 1.00 96.50 80 SER A C 1
ATOM 667 O O . SER A 1 80 ? 3.470 -3.431 -10.791 1.00 96.50 80 SER A O 1
ATOM 669 N N . VAL A 1 81 ? 2.050 -2.082 -11.921 1.00 96.31 81 VAL A N 1
ATOM 670 C CA . VAL A 1 81 ? 1.334 -1.529 -10.767 1.00 96.31 81 VAL A CA 1
ATOM 671 C C . VAL A 1 81 ? -0.147 -1.904 -10.889 1.00 96.31 81 VAL A C 1
ATOM 673 O O . VAL A 1 81 ? -0.910 -1.204 -11.556 1.00 96.31 81 VAL A O 1
ATOM 676 N N . PRO A 1 82 ? -0.589 -3.021 -10.285 1.00 93.12 82 PRO A N 1
ATOM 677 C CA . PRO A 1 82 ? -1.992 -3.413 -10.283 1.00 93.12 82 PRO A CA 1
ATOM 678 C C . PRO A 1 82 ? -2.834 -2.474 -9.406 1.00 93.12 82 PRO A C 1
ATOM 680 O O . PRO A 1 82 ? -2.317 -1.608 -8.703 1.00 93.12 82 PRO A O 1
ATOM 683 N N . SER A 1 83 ? -4.150 -2.691 -9.386 1.00 91.50 83 SER A N 1
ATOM 684 C CA . SER A 1 83 ? -5.110 -1.905 -8.594 1.00 91.50 83 SER A CA 1
ATOM 685 C C . SER A 1 83 ? -4.861 -1.906 -7.077 1.00 91.50 83 SER A C 1
ATOM 687 O O . SER A 1 83 ? -5.406 -1.061 -6.378 1.00 91.50 83 SER A O 1
ATOM 689 N N . GLY A 1 84 ? -4.046 -2.834 -6.565 1.00 90.06 84 GLY A N 1
ATOM 690 C CA . GLY A 1 84 ? -3.589 -2.861 -5.171 1.00 90.06 84 GLY A CA 1
ATOM 691 C C . GLY A 1 84 ? -2.415 -1.922 -4.864 1.00 90.06 84 GLY A C 1
ATOM 692 O O . GLY A 1 84 ? -1.910 -1.953 -3.751 1.00 90.06 84 GLY A O 1
ATOM 693 N N . TYR A 1 85 ? -1.955 -1.122 -5.835 1.00 93.00 85 TYR A N 1
ATOM 694 C CA . TYR A 1 85 ? -0.874 -0.128 -5.708 1.00 93.00 85 TYR A CA 1
ATOM 695 C C . TYR A 1 85 ? 0.527 -0.664 -5.366 1.00 93.00 85 TYR A C 1
ATOM 697 O O . TYR A 1 85 ? 1.482 0.109 -5.328 1.00 93.00 85 TYR A O 1
ATOM 705 N N . THR A 1 86 ? 0.698 -1.972 -5.192 1.00 95.38 86 THR A N 1
ATOM 706 C CA . THR A 1 86 ? 2.016 -2.594 -5.013 1.00 95.38 86 THR A CA 1
ATOM 707 C C . THR A 1 86 ? 2.872 -2.446 -6.272 1.00 95.38 86 THR A C 1
ATOM 709 O O . THR A 1 86 ? 2.430 -2.777 -7.371 1.00 95.38 86 THR A O 1
ATOM 712 N N . ILE A 1 87 ? 4.125 -2.015 -6.140 1.00 96.50 87 ILE A N 1
ATOM 713 C CA . ILE A 1 87 ? 5.041 -1.913 -7.283 1.00 96.50 87 ILE A CA 1
ATOM 714 C C . ILE A 1 87 ? 5.743 -3.256 -7.475 1.00 96.50 87 ILE A C 1
ATOM 716 O O . ILE A 1 87 ? 6.545 -3.669 -6.639 1.00 96.50 87 ILE A O 1
ATOM 720 N N . ASN A 1 88 ? 5.473 -3.933 -8.591 1.00 96.88 88 ASN A N 1
ATOM 721 C CA . ASN A 1 88 ? 6.079 -5.226 -8.907 1.00 96.88 88 ASN A CA 1
ATOM 722 C C . ASN A 1 88 ? 7.105 -5.085 -10.034 1.00 96.88 88 ASN A C 1
ATOM 724 O O . ASN A 1 88 ? 6.797 -4.541 -11.094 1.00 96.88 88 ASN A O 1
ATOM 728 N N . LEU A 1 89 ? 8.314 -5.608 -9.821 1.00 97.19 89 LEU A N 1
ATOM 729 C CA . LEU A 1 89 ? 9.419 -5.562 -10.776 1.00 97.19 89 LEU A CA 1
ATOM 730 C C . LEU A 1 89 ? 9.702 -6.964 -11.319 1.00 97.19 89 LEU A C 1
ATOM 732 O O . LEU A 1 89 ? 10.127 -7.863 -10.591 1.00 97.19 89 LEU A O 1
ATOM 736 N N . TYR A 1 90 ? 9.514 -7.139 -12.620 1.00 97.69 90 TYR A N 1
ATOM 737 C CA . TYR A 1 90 ? 9.740 -8.380 -13.350 1.00 97.69 90 TYR A CA 1
ATOM 738 C C . TYR A 1 90 ? 11.021 -8.300 -14.169 1.00 97.69 90 TYR A C 1
ATOM 740 O O . TYR A 1 90 ? 11.505 -7.229 -14.537 1.00 97.69 90 TYR A O 1
ATOM 748 N N . GLU A 1 91 ? 11.566 -9.468 -14.490 1.00 96.69 91 GLU A N 1
ATOM 749 C CA . GLU A 1 91 ? 12.760 -9.570 -15.327 1.00 96.69 91 GLU A CA 1
ATOM 750 C C . GLU A 1 91 ? 12.545 -8.991 -16.728 1.00 96.69 91 GLU A C 1
ATOM 752 O O . GLU A 1 91 ? 13.430 -8.335 -17.266 1.00 96.69 91 GLU A O 1
ATOM 757 N N . SER A 1 92 ? 11.360 -9.201 -17.298 1.00 96.88 92 SER A N 1
ATOM 758 C CA . SER A 1 92 ? 10.937 -8.626 -18.572 1.00 96.88 92 SER A CA 1
ATOM 759 C C . SER A 1 92 ? 9.414 -8.619 -18.666 1.00 96.88 92 SER A C 1
ATOM 761 O O . SER A 1 92 ? 8.737 -9.306 -17.896 1.00 96.88 92 SER A O 1
ATOM 763 N N . LYS A 1 93 ? 8.873 -7.909 -19.662 1.00 96.75 93 LYS A N 1
ATOM 764 C CA . LYS A 1 93 ? 7.441 -7.955 -19.980 1.00 96.75 93 LYS A CA 1
ATOM 765 C C . LYS A 1 93 ? 6.967 -9.388 -20.255 1.00 96.75 93 LYS A C 1
ATOM 767 O O . LYS A 1 93 ? 5.966 -9.819 -19.708 1.00 96.75 93 LYS A O 1
ATOM 772 N N . SER A 1 94 ? 7.753 -10.175 -20.993 1.00 97.38 94 SER A N 1
ATOM 773 C CA . SER A 1 94 ? 7.428 -11.584 -21.276 1.00 97.38 94 SER A CA 1
ATOM 774 C C . SER A 1 94 ? 7.359 -12.471 -20.026 1.00 97.38 94 SER A C 1
ATOM 776 O O . SER A 1 94 ? 6.678 -13.494 -20.026 1.00 97.38 94 SER A O 1
ATOM 778 N N . ALA A 1 95 ? 8.093 -12.123 -18.964 1.00 96.94 95 ALA A N 1
ATOM 779 C CA . ALA A 1 95 ? 8.022 -12.841 -17.697 1.00 96.94 95 ALA A CA 1
ATOM 780 C C . ALA A 1 95 ? 6.714 -12.515 -16.969 1.00 96.94 95 ALA A C 1
ATOM 782 O O . ALA A 1 95 ? 6.039 -13.428 -16.504 1.00 96.94 95 ALA A O 1
ATOM 783 N N . HIS A 1 96 ? 6.340 -11.235 -16.941 1.00 96.31 96 HIS A N 1
ATOM 784 C CA . HIS A 1 96 ? 5.059 -10.784 -16.406 1.00 96.31 96 HIS A CA 1
ATOM 785 C C . HIS A 1 96 ? 3.873 -11.402 -17.157 1.00 96.31 96 HIS A C 1
ATOM 787 O O . HIS A 1 96 ? 2.985 -11.971 -16.533 1.00 96.31 96 HIS A O 1
ATOM 793 N N . ASP A 1 97 ? 3.884 -11.357 -18.491 1.00 95.31 97 ASP A N 1
ATOM 794 C CA . ASP A 1 97 ? 2.770 -11.834 -19.321 1.00 95.31 97 ASP A CA 1
ATOM 795 C C . ASP A 1 97 ? 2.577 -13.358 -19.217 1.00 95.31 97 ASP A C 1
ATOM 797 O O . ASP A 1 97 ? 1.466 -13.858 -19.366 1.00 95.31 97 ASP A O 1
ATOM 801 N N . ARG A 1 98 ? 3.645 -14.102 -18.896 1.00 96.88 98 ARG A N 1
ATOM 802 C CA . ARG A 1 98 ? 3.590 -15.541 -18.578 1.00 96.88 98 ARG A CA 1
ATOM 803 C C . ARG A 1 98 ? 3.184 -15.840 -17.129 1.00 96.88 98 ARG A C 1
ATOM 805 O O . ARG A 1 98 ? 3.173 -17.004 -16.744 1.00 96.88 98 ARG A O 1
ATOM 812 N N . GLY A 1 99 ? 2.901 -14.821 -16.319 1.00 94.00 99 GLY A N 1
ATOM 813 C CA . GLY A 1 99 ? 2.545 -14.979 -14.909 1.00 94.00 99 GLY A CA 1
ATOM 814 C C . GLY A 1 99 ? 3.698 -15.464 -14.026 1.00 94.00 99 GLY A C 1
ATOM 815 O O . GLY A 1 99 ? 3.453 -16.052 -12.976 1.00 94.00 99 GLY A O 1
ATOM 816 N N . LEU A 1 100 ? 4.957 -15.256 -14.434 1.00 96.69 100 LEU A N 1
ATOM 817 C CA . LEU A 1 100 ? 6.107 -15.590 -13.589 1.00 96.69 100 LEU A CA 1
ATOM 818 C C . LEU A 1 100 ? 6.172 -14.650 -12.384 1.00 96.69 100 LEU A C 1
ATOM 820 O O . LEU A 1 100 ? 5.759 -13.499 -12.471 1.00 96.69 100 LEU A O 1
ATOM 824 N N . HIS A 1 101 ? 6.758 -15.102 -11.277 1.00 95.75 101 HIS A N 1
ATOM 825 C CA . HIS A 1 101 ? 6.909 -14.265 -10.089 1.00 95.75 101 HIS A CA 1
ATOM 826 C C . HIS A 1 101 ? 7.777 -13.025 -10.344 1.00 95.75 101 HIS A C 1
ATOM 828 O O . HIS A 1 101 ? 8.811 -13.077 -11.022 1.00 95.75 101 HIS A O 1
ATOM 834 N N . SER A 1 102 ? 7.375 -11.905 -9.743 1.00 96.19 102 SER A N 1
ATOM 835 C CA . SER A 1 102 ? 8.190 -10.695 -9.685 1.00 96.19 102 SER A CA 1
ATOM 836 C C . SER A 1 102 ? 9.497 -10.965 -8.941 1.00 96.19 102 SER A C 1
ATOM 838 O O . SER A 1 102 ? 9.517 -11.701 -7.957 1.00 96.19 102 SER A O 1
ATOM 840 N N . LYS A 1 103 ? 10.582 -10.311 -9.359 1.00 95.44 103 LYS A N 1
ATOM 841 C CA . LYS A 1 103 ? 11.853 -10.335 -8.622 1.00 95.44 103 LYS A CA 1
ATOM 842 C C . LYS A 1 103 ? 11.763 -9.523 -7.331 1.00 95.44 103 LYS A C 1
ATOM 844 O O . LYS A 1 103 ? 12.398 -9.884 -6.350 1.00 95.44 103 LYS A O 1
ATOM 849 N N . VAL A 1 104 ? 10.998 -8.430 -7.355 1.00 94.31 104 VAL A N 1
ATOM 850 C CA . VAL A 1 104 ? 10.771 -7.544 -6.208 1.00 94.31 104 VAL A CA 1
ATOM 851 C C . VAL A 1 104 ? 9.319 -7.081 -6.221 1.00 94.31 104 VAL A C 1
ATOM 853 O O . VAL A 1 104 ? 8.772 -6.794 -7.286 1.00 94.31 104 VAL A O 1
ATOM 856 N N . SER A 1 105 ? 8.722 -6.997 -5.038 1.00 96.06 105 SER A N 1
ATOM 857 C CA . SER A 1 105 ? 7.395 -6.439 -4.801 1.00 96.06 105 SER A CA 1
ATOM 858 C C . SER A 1 105 ? 7.507 -5.443 -3.646 1.00 96.06 105 SER A C 1
ATOM 860 O O . SER A 1 105 ? 8.104 -5.769 -2.619 1.00 96.06 105 SER A O 1
ATOM 862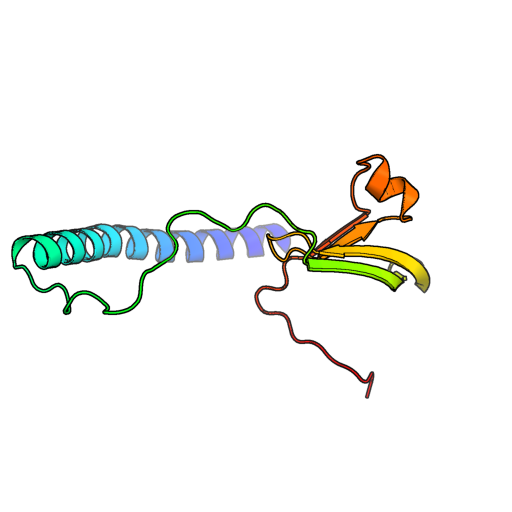 N N . ILE A 1 106 ? 7.038 -4.211 -3.851 1.00 95.62 106 ILE A N 1
ATOM 863 C CA . ILE A 1 106 ? 7.224 -3.090 -2.920 1.00 95.62 106 ILE A CA 1
ATOM 864 C C . ILE A 1 106 ? 5.858 -2.526 -2.532 1.00 95.62 106 ILE A C 1
ATOM 866 O O . ILE A 1 106 ? 5.105 -2.070 -3.396 1.00 95.62 106 ILE A O 1
ATOM 870 N N . ASP A 1 107 ? 5.576 -2.518 -1.230 1.00 95.44 107 ASP A N 1
ATOM 871 C CA . ASP A 1 107 ? 4.556 -1.661 -0.626 1.00 95.44 107 ASP A CA 1
ATOM 872 C C . ASP A 1 107 ? 5.204 -0.319 -0.264 1.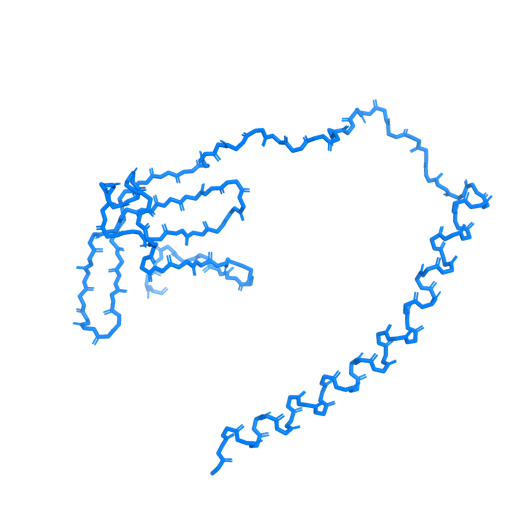00 95.44 107 ASP A C 1
ATOM 874 O O . ASP A 1 107 ? 6.226 -0.273 0.424 1.00 95.44 107 ASP A O 1
ATOM 878 N N . CYS A 1 108 ? 4.634 0.771 -0.773 1.00 93.75 108 CYS A N 1
ATOM 879 C CA . CYS A 1 108 ? 5.168 2.116 -0.599 1.00 93.75 108 CYS A CA 1
ATOM 880 C C . CYS A 1 108 ? 4.671 2.822 0.674 1.00 93.75 108 CYS A C 1
ATOM 882 O O . CYS A 1 108 ? 4.942 4.014 0.838 1.00 93.75 108 CYS A O 1
ATOM 884 N N . ALA A 1 109 ? 3.973 2.139 1.587 1.00 95.94 109 ALA A N 1
ATOM 885 C CA . ALA A 1 109 ? 3.585 2.712 2.874 1.00 95.94 109 ALA A CA 1
ATOM 886 C C . ALA A 1 109 ? 4.810 3.262 3.639 1.00 95.94 109 ALA A C 1
ATOM 888 O O . ALA A 1 109 ? 5.742 2.534 3.972 1.00 95.94 109 ALA A O 1
ATOM 889 N N . GLY A 1 110 ? 4.815 4.574 3.903 1.00 96.69 110 GLY A N 1
ATOM 890 C CA . GLY A 1 110 ? 5.907 5.271 4.599 1.00 96.69 110 GLY A CA 1
ATOM 891 C C . GLY A 1 110 ? 7.106 5.680 3.728 1.00 96.69 110 GLY A C 1
ATOM 892 O O . GLY A 1 110 ? 8.066 6.233 4.260 1.00 96.69 110 GLY A O 1
ATOM 893 N N . TYR A 1 111 ? 7.070 5.447 2.411 1.00 96.62 111 TYR A N 1
ATOM 894 C CA . TYR A 1 111 ? 8.146 5.841 1.493 1.00 96.62 111 TYR A CA 1
ATOM 895 C C . TYR A 1 111 ? 8.017 7.296 1.024 1.00 96.62 111 TYR A C 1
ATOM 897 O O . TYR A 1 111 ? 6.942 7.896 1.044 1.00 96.62 111 TYR A O 1
ATOM 905 N N . LYS A 1 112 ? 9.130 7.850 0.530 1.00 96.25 112 LYS A N 1
ATOM 906 C CA . LYS A 1 112 ? 9.190 9.152 -0.142 1.00 96.25 112 LYS A CA 1
ATOM 907 C C . LYS A 1 112 ? 9.924 9.015 -1.474 1.00 96.25 112 LYS A C 1
ATOM 909 O O . LYS A 1 112 ? 10.972 8.378 -1.537 1.00 96.25 112 LYS A O 1
ATOM 914 N N . ALA A 1 113 ? 9.383 9.625 -2.526 1.00 95.00 113 ALA A N 1
ATOM 915 C CA . ALA A 1 113 ? 10.046 9.700 -3.822 1.00 95.00 113 ALA A CA 1
ATOM 916 C C . ALA A 1 113 ? 11.073 10.840 -3.832 1.00 95.00 113 ALA A C 1
ATOM 918 O O . ALA A 1 113 ? 10.777 11.955 -3.396 1.00 95.00 113 ALA A O 1
ATOM 919 N N . LEU A 1 114 ? 12.262 10.553 -4.353 1.00 96.75 114 LEU A N 1
ATOM 920 C CA . LEU A 1 114 ? 13.307 11.532 -4.632 1.00 96.75 114 LEU A CA 1
ATOM 921 C C . LEU A 1 114 ? 13.577 11.524 -6.136 1.00 96.75 114 LEU A C 1
ATOM 923 O O . LEU A 1 114 ? 13.587 10.465 -6.762 1.00 96.75 114 LEU A O 1
ATOM 927 N N . THR A 1 115 ? 13.768 12.706 -6.713 1.00 96.31 115 THR A N 1
ATOM 928 C CA . THR A 1 115 ? 13.990 12.891 -8.158 1.00 96.31 115 THR A CA 1
ATOM 929 C C . THR A 1 115 ? 15.406 13.366 -8.485 1.00 96.31 115 THR A C 1
ATOM 931 O O . THR A 1 115 ? 15.719 13.574 -9.652 1.00 96.31 115 THR A O 1
ATOM 934 N N . SER A 1 116 ? 16.252 13.534 -7.466 1.00 94.75 116 SER A N 1
ATOM 935 C CA . SER A 1 116 ? 17.679 13.841 -7.573 1.00 94.75 116 SER A CA 1
ATOM 936 C C . SER A 1 116 ? 18.458 12.978 -6.580 1.00 94.75 116 SER A C 1
ATOM 938 O O . SER A 1 116 ? 17.882 12.477 -5.612 1.00 94.75 116 SER A O 1
ATOM 940 N N . MET A 1 117 ? 19.748 12.791 -6.853 1.00 90.50 117 MET A N 1
ATOM 941 C CA . MET A 1 117 ? 20.701 12.119 -5.960 1.00 90.50 117 MET A CA 1
ATOM 942 C C . MET A 1 117 ? 21.451 13.100 -5.048 1.00 90.50 117 MET A C 1
ATOM 944 O O . MET A 1 117 ? 22.201 12.654 -4.182 1.00 90.50 117 MET A O 1
ATOM 948 N N . GLU A 1 118 ? 21.281 14.402 -5.286 1.00 85.19 118 GLU A N 1
ATOM 949 C CA . GLU A 1 118 ? 21.803 15.488 -4.446 1.00 85.19 118 GLU A CA 1
ATOM 950 C C . GLU A 1 118 ? 20.981 15.676 -3.166 1.00 85.19 118 GLU A 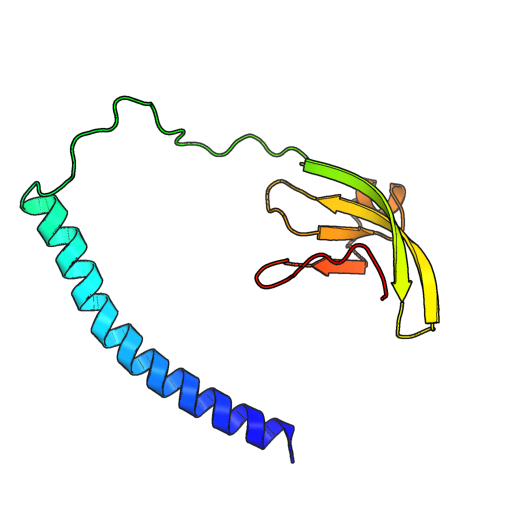C 1
ATOM 952 O O . GLU A 1 118 ? 19.734 15.531 -3.230 1.00 85.19 118 GLU A O 1
#